Protein AF-A0A645HAA5-F1 (afdb_monomer)

Sequence (142 aa):
MGLTCKIMAGDTWENGTIIDNAGADAEGVCLSTFFDDAAPGTEEAKSFVKGFKQYLVDNKQPETIPAVSALGYDAYLALYKAIQAADSTDPVAIRDALKTLSYDGVTGTISFNENGDANKDTAFIKEIKDGQFKFIKTVTVG

Secondary structure (DSSP, 8-state):
----SPPEE-GGG-SHHHHHHHGGGGTT-EEEES--TTS--SHHHHHHHHHHHHHHHHTT--S---HHHHHHHHHHHHHHHHHHHHTS--HHHHHHHHTT--EEETTEEE-B-TTS-B---EEEEEEEETTEEEEEEEEE--

InterPro domains:
  IPR028081 Leucine-binding protein domain [PF13458] (6-131)
  IPR028082 Periplasmic binding protein-like I [SSF53822] (2-137)
  IPR051010 Branched-chain amino acid transport protein [PTHR30483] (6-139)

Mean predicted aligned error: 3.21 Å

Organism: NCBI:txid1076179

Foldseek 3Di:
DPDPDAAEDELQCLDLVVCVVCPPVQARHKYKHQADLVDFPDPQLVVCLVVVLVVCVVVVHPSRDRRVVQVVQVVVVLQVVLCVVLVDPDPVSSVVSLQVDWDQGSSGIFHADPVRDTPDFKIWMWGQDPSHTDTDDMDGHD

pLDDT: mean 95.26, std 3.93, range [68.12, 98.62]

Nearest PDB structures (foldseek):
  8tg1-assembly1_A  TM=7.850E-01  e=1.531E-06  Caldicellulosiruptor saccharolyticus
  4u1w-assembly1_C  TM=7.443E-01  e=1.021E-05  Rattus norvegicus
  8vj7-assembly1_B  TM=7.233E-01  e=1.416E-05  Rattus norvegicus
  3om0-assembly1_A-2  TM=6.531E-01  e=1.164E-05  Rattus norvegicus
  5fwx-assembly1_B  TM=6.581E-01  e=7.270E-05  Rattus norvegicus

Structure (mmCIF, N/CA/C/O backbone):
data_AF-A0A645HAA5-F1
#
_entry.id   AF-A0A645HAA5-F1
#
loop_
_atom_site.group_PDB
_atom_site.id
_atom_site.type_symbol
_atom_site.label_atom_id
_atom_site.label_alt_id
_atom_site.label_comp_id
_atom_site.label_asym_id
_atom_site.label_entity_id
_atom_site.label_seq_id
_atom_site.pdbx_PDB_ins_code
_atom_site.Cartn_x
_atom_site.Cartn_y
_atom_site.Cartn_z
_atom_site.occupancy
_atom_site.B_iso_or_equiv
_atom_site.auth_seq_id
_atom_site.auth_comp_id
_atom_site.auth_asym_id
_atom_site.auth_atom_id
_atom_site.pdbx_PDB_model_num
ATOM 1 N N . MET A 1 1 ? 15.562 14.199 -25.231 1.00 73.62 1 MET A N 1
ATOM 2 C CA . MET A 1 1 ? 16.188 15.323 -24.488 1.00 73.62 1 MET A CA 1
ATOM 3 C C . MET A 1 1 ? 17.617 15.030 -24.006 1.00 73.62 1 MET A C 1
ATOM 5 O O . MET A 1 1 ? 18.199 15.903 -23.381 1.00 73.62 1 MET A O 1
ATOM 9 N N . GLY A 1 2 ? 18.213 13.861 -24.305 1.00 87.06 2 GLY A N 1
ATOM 10 C CA . GLY A 1 2 ? 19.612 13.569 -23.938 1.00 87.06 2 GLY A CA 1
ATOM 11 C C . GLY A 1 2 ? 19.877 13.488 -22.429 1.00 87.06 2 GLY A C 1
ATOM 12 O O . GLY A 1 2 ? 21.027 13.562 -22.013 1.00 87.06 2 GLY A O 1
ATOM 13 N N . LEU A 1 3 ? 18.825 13.372 -21.614 1.00 87.75 3 LEU A N 1
ATOM 14 C CA . LEU A 1 3 ? 18.936 13.234 -20.167 1.00 87.75 3 LEU A CA 1
ATOM 15 C C . LEU A 1 3 ? 19.384 11.810 -19.840 1.00 87.75 3 LEU A C 1
ATOM 17 O O . LEU A 1 3 ? 18.765 10.852 -20.287 1.00 87.75 3 LEU A O 1
ATOM 21 N N . THR A 1 4 ? 20.456 11.692 -19.063 1.00 88.50 4 THR A N 1
ATOM 22 C CA . THR A 1 4 ? 21.041 10.411 -18.634 1.00 88.50 4 THR A CA 1
ATOM 23 C C . THR A 1 4 ? 20.994 10.234 -17.116 1.00 88.50 4 THR A C 1
ATOM 25 O O . THR A 1 4 ? 21.649 9.347 -16.571 1.00 88.50 4 THR A O 1
ATOM 28 N N . CYS A 1 5 ? 20.300 11.124 -16.404 1.00 92.50 5 CYS A N 1
ATOM 29 C CA . CYS A 1 5 ? 20.134 11.017 -14.963 1.00 92.50 5 CYS A CA 1
ATOM 30 C C . CYS A 1 5 ? 19.088 9.954 -14.612 1.00 92.50 5 CYS A C 1
ATOM 32 O O . CYS A 1 5 ? 18.158 9.693 -15.372 1.00 92.50 5 CYS A O 1
ATOM 34 N N . LYS A 1 6 ? 19.232 9.368 -13.422 1.00 91.62 6 LYS A N 1
ATOM 35 C CA . LYS A 1 6 ? 18.222 8.478 -12.857 1.00 91.62 6 LYS A CA 1
ATOM 36 C C . LYS A 1 6 ? 17.000 9.292 -12.432 1.00 91.62 6 LYS A C 1
ATOM 38 O O . LYS A 1 6 ? 17.136 10.272 -11.699 1.00 91.62 6 LYS A O 1
ATOM 43 N N . ILE A 1 7 ? 15.822 8.865 -12.873 1.00 96.12 7 ILE A N 1
ATOM 44 C CA . ILE A 1 7 ? 14.548 9.436 -12.438 1.00 96.12 7 ILE A CA 1
ATOM 45 C C . ILE A 1 7 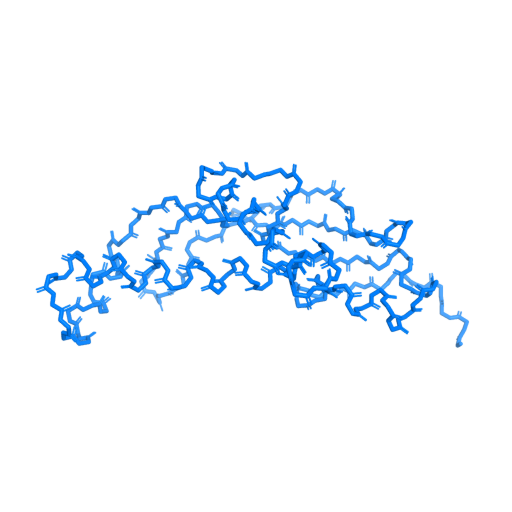? 14.160 8.770 -11.118 1.00 96.12 7 ILE A C 1
ATOM 47 O O . ILE A 1 7 ? 14.166 7.544 -11.004 1.00 96.12 7 ILE A O 1
ATOM 51 N N . MET A 1 8 ? 13.843 9.591 -10.119 1.00 96.56 8 MET A N 1
ATOM 52 C CA . MET A 1 8 ? 13.309 9.140 -8.837 1.00 96.56 8 MET A CA 1
ATOM 53 C C . MET A 1 8 ? 11.878 9.646 -8.680 1.00 96.56 8 MET A C 1
ATOM 55 O O . MET A 1 8 ? 11.602 10.806 -8.988 1.00 96.56 8 MET A O 1
ATOM 59 N N .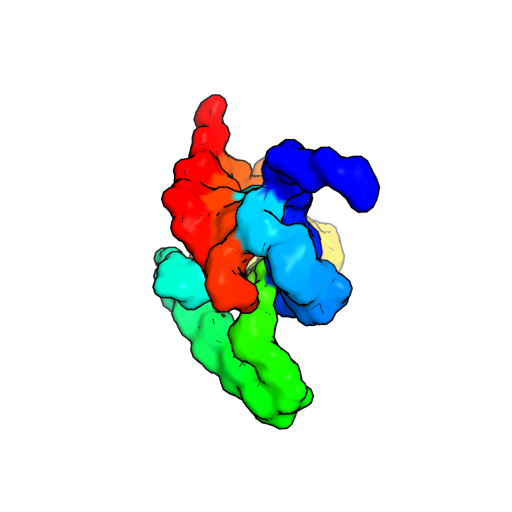 ALA A 1 9 ? 10.989 8.786 -8.198 1.00 96.06 9 ALA A N 1
ATOM 60 C CA . ALA A 1 9 ? 9.571 9.070 -8.046 1.00 96.06 9 ALA A CA 1
ATOM 61 C C . ALA A 1 9 ? 9.037 8.644 -6.671 1.00 96.06 9 ALA A C 1
ATOM 63 O O . ALA A 1 9 ? 9.705 7.955 -5.898 1.00 96.06 9 ALA A O 1
ATOM 64 N N . GLY A 1 10 ? 7.818 9.091 -6.374 1.00 94.75 10 GLY A N 1
ATOM 65 C CA . GLY A 1 10 ? 7.068 8.660 -5.199 1.00 94.75 10 GLY A CA 1
ATOM 66 C C . GLY A 1 10 ? 6.344 7.329 -5.410 1.00 94.75 10 GLY A C 1
ATOM 67 O O . GLY A 1 10 ? 6.364 6.733 -6.484 1.00 94.75 10 GLY A O 1
ATOM 68 N N . ASP A 1 11 ? 5.645 6.915 -4.368 1.00 92.88 11 ASP A N 1
ATOM 69 C CA . ASP A 1 11 ?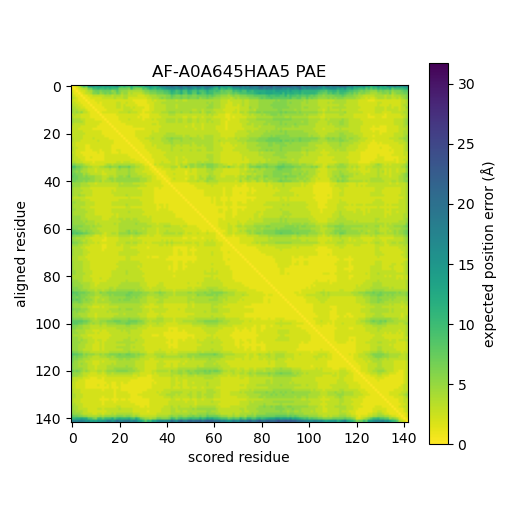 4.864 5.681 -4.249 1.00 92.88 11 ASP A CA 1
ATOM 70 C C . ASP A 1 11 ? 3.752 5.542 -5.289 1.00 92.88 11 ASP A C 1
ATOM 72 O O . ASP A 1 11 ? 3.523 4.459 -5.825 1.00 92.88 11 ASP A O 1
ATOM 76 N N . THR A 1 12 ? 3.105 6.651 -5.644 1.00 91.69 12 THR A N 1
ATOM 77 C CA . THR A 1 12 ? 2.022 6.670 -6.643 1.00 91.69 12 THR A CA 1
ATOM 78 C C . THR A 1 12 ? 2.445 6.188 -8.035 1.00 91.69 12 THR A C 1
ATOM 80 O O . THR A 1 12 ? 1.583 5.863 -8.851 1.00 91.69 12 THR A O 1
ATOM 83 N N . TRP A 1 13 ? 3.751 6.109 -8.312 1.00 95.44 13 TRP A N 1
ATOM 84 C CA . TRP A 1 13 ? 4.282 5.584 -9.570 1.00 95.44 13 TRP A CA 1
ATOM 85 C C . TRP A 1 13 ? 4.370 4.058 -9.620 1.00 95.44 13 TRP A C 1
ATOM 87 O O . TRP A 1 13 ? 4.621 3.517 -10.695 1.00 95.44 13 TRP A O 1
ATOM 97 N N . GLU A 1 14 ? 4.142 3.340 -8.517 1.00 95.06 14 GLU A N 1
ATOM 98 C CA . GLU A 1 14 ? 4.039 1.880 -8.556 1.00 95.06 14 GLU A CA 1
ATOM 99 C C . GLU A 1 14 ? 2.674 1.457 -9.120 1.00 95.06 14 GLU A C 1
ATOM 101 O O . GLU A 1 14 ? 1.752 1.032 -8.420 1.00 95.06 14 GLU A O 1
ATOM 106 N N . ASN A 1 15 ? 2.539 1.648 -10.430 1.00 93.62 15 ASN A N 1
ATOM 107 C CA . ASN A 1 15 ? 1.361 1.374 -11.230 1.00 93.62 15 ASN A CA 1
ATOM 108 C C . ASN A 1 15 ? 1.818 0.952 -12.633 1.00 93.62 15 ASN A C 1
ATOM 110 O O . ASN A 1 15 ? 2.652 1.627 -13.239 1.00 93.62 15 ASN A O 1
ATOM 114 N N . GLY A 1 16 ? 1.263 -0.143 -13.168 1.00 92.88 16 GLY A N 1
ATOM 115 C CA . GLY A 1 16 ? 1.639 -0.671 -14.488 1.00 92.88 16 GLY A CA 1
ATOM 116 C C . GLY A 1 16 ? 1.549 0.363 -15.617 1.00 92.88 16 GLY A C 1
ATOM 117 O O . GLY A 1 16 ? 2.398 0.379 -16.501 1.00 92.88 16 GLY A O 1
ATOM 118 N N . THR A 1 17 ? 0.619 1.316 -15.514 1.00 93.38 17 THR A N 1
ATOM 119 C CA . THR A 1 17 ? 0.451 2.385 -16.512 1.00 93.38 17 THR A CA 1
ATOM 120 C C . THR A 1 17 ? 1.671 3.296 -16.667 1.00 93.38 17 THR A C 1
ATOM 122 O O . THR A 1 17 ? 1.845 3.891 -17.729 1.00 93.38 17 THR A O 1
ATOM 125 N N . ILE A 1 18 ? 2.541 3.408 -15.653 1.00 95.44 18 ILE A N 1
ATOM 126 C CA . ILE A 1 18 ? 3.809 4.143 -15.782 1.00 95.44 18 ILE A CA 1
ATOM 127 C C . ILE A 1 18 ? 4.720 3.444 -16.792 1.00 95.44 18 ILE A C 1
ATOM 129 O O . ILE A 1 18 ? 5.255 4.098 -17.685 1.00 95.44 18 ILE A O 1
ATOM 133 N N . ILE A 1 19 ? 4.843 2.119 -16.687 1.00 95.50 19 ILE A N 1
ATOM 134 C CA . ILE A 1 19 ? 5.638 1.298 -17.607 1.00 95.50 19 ILE A CA 1
ATOM 135 C C . ILE A 1 19 ? 4.996 1.301 -18.996 1.00 95.50 19 ILE A C 1
ATOM 137 O O . ILE A 1 19 ? 5.694 1.523 -19.980 1.00 95.50 19 ILE A O 1
ATOM 141 N N . ASP A 1 20 ? 3.673 1.138 -19.081 1.00 94.56 20 ASP A N 1
ATOM 142 C CA . ASP A 1 20 ? 2.957 1.100 -20.363 1.00 94.56 20 ASP A CA 1
ATOM 143 C C . ASP A 1 20 ? 3.122 2.402 -21.162 1.00 94.56 20 ASP A C 1
ATOM 145 O O . ASP A 1 20 ? 3.317 2.371 -22.377 1.00 94.56 20 ASP A O 1
ATOM 149 N N . ASN A 1 21 ? 3.065 3.553 -20.484 1.00 95.62 21 ASN A N 1
ATOM 150 C CA . ASN A 1 21 ? 3.146 4.860 -21.136 1.00 95.62 21 ASN A CA 1
ATOM 151 C C . ASN A 1 21 ? 4.581 5.279 -21.473 1.00 95.62 21 ASN A C 1
ATOM 153 O O . ASN A 1 21 ? 4.804 5.879 -22.524 1.00 95.62 21 ASN A O 1
ATOM 157 N N . ALA A 1 22 ? 5.547 5.014 -20.587 1.00 95.31 22 ALA A N 1
ATOM 158 C CA . ALA A 1 22 ? 6.942 5.395 -20.813 1.00 95.31 22 ALA A CA 1
ATOM 159 C C . ALA A 1 22 ? 7.716 4.361 -21.653 1.00 95.31 22 ALA A C 1
ATOM 161 O O . ALA A 1 22 ? 8.732 4.695 -22.262 1.00 95.31 22 ALA A O 1
ATOM 162 N N . GLY A 1 23 ? 7.243 3.115 -21.731 1.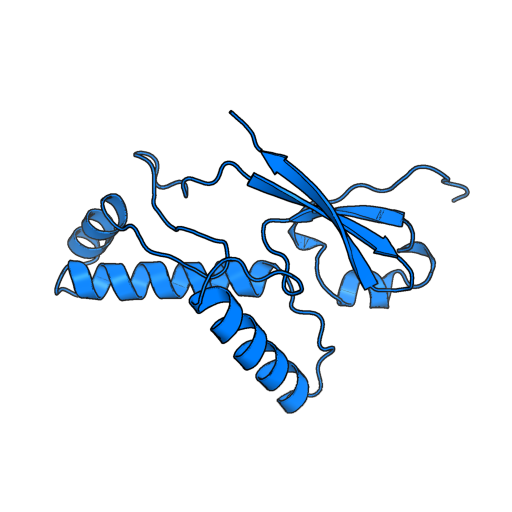00 95.25 23 GLY A N 1
ATOM 163 C CA . GLY A 1 23 ? 7.891 2.051 -22.490 1.00 95.25 23 GLY A CA 1
ATOM 164 C C . GLY A 1 23 ? 9.340 1.840 -22.046 1.00 95.25 23 GLY A C 1
ATOM 165 O O . GLY A 1 23 ? 9.633 1.740 -20.857 1.00 95.25 23 GLY A O 1
ATOM 166 N N . ALA A 1 24 ? 10.265 1.800 -23.007 1.00 94.56 24 ALA A N 1
ATOM 167 C CA . ALA A 1 24 ? 11.691 1.615 -22.728 1.00 94.56 24 ALA A CA 1
ATOM 168 C C . ALA A 1 24 ? 12.307 2.748 -21.883 1.00 94.56 24 ALA A C 1
ATOM 170 O O . ALA A 1 24 ? 13.293 2.509 -21.189 1.00 94.56 24 ALA A O 1
ATOM 171 N N . ASP A 1 25 ? 11.719 3.950 -21.893 1.00 94.88 25 ASP A N 1
ATOM 172 C CA . ASP A 1 25 ? 12.212 5.088 -21.105 1.00 94.88 25 ASP A CA 1
ATOM 173 C C . ASP A 1 25 ? 11.879 4.955 -19.605 1.00 94.88 25 ASP A C 1
ATOM 175 O O . ASP A 1 25 ? 12.377 5.732 -18.790 1.00 94.88 25 ASP A O 1
ATOM 179 N N . ALA A 1 26 ? 11.055 3.971 -19.219 1.00 96.19 26 ALA A N 1
ATOM 180 C CA . ALA A 1 26 ? 10.786 3.647 -17.818 1.00 96.19 26 ALA A CA 1
ATOM 181 C C . ALA A 1 26 ? 11.964 2.930 -17.134 1.00 96.19 26 ALA A C 1
ATOM 183 O O . ALA A 1 26 ? 12.046 2.926 -15.906 1.00 96.19 26 ALA A O 1
ATOM 184 N N . GLU A 1 27 ? 12.854 2.301 -17.904 1.00 96.62 27 GLU A N 1
ATOM 185 C CA . GLU A 1 27 ? 13.941 1.479 -17.374 1.00 96.62 27 GLU A CA 1
ATOM 186 C C . GLU A 1 27 ? 14.861 2.299 -16.454 1.00 96.62 27 GLU A C 1
ATOM 188 O O . GLU A 1 27 ? 15.339 3.382 -16.800 1.00 96.62 27 GLU A O 1
ATOM 193 N N . GLY A 1 28 ? 15.117 1.780 -15.254 1.00 96.88 28 GLY A N 1
ATOM 194 C CA . GLY A 1 28 ? 15.969 2.429 -14.259 1.00 96.88 28 GLY A CA 1
ATOM 195 C C . GLY A 1 28 ? 15.294 3.528 -13.430 1.00 96.88 28 GLY A C 1
ATOM 196 O O . GLY A 1 28 ? 15.946 4.084 -12.538 1.00 96.88 28 GLY A O 1
ATOM 197 N N . VAL A 1 29 ? 14.011 3.842 -13.669 1.00 97.62 29 VAL A N 1
ATOM 198 C CA . VAL A 1 29 ? 13.216 4.683 -12.758 1.00 97.62 29 VAL A CA 1
ATOM 199 C C . VAL A 1 29 ? 13.168 4.007 -11.392 1.00 97.62 29 VAL A C 1
ATOM 201 O O . VAL A 1 29 ? 12.781 2.843 -11.281 1.00 97.62 29 VAL A O 1
ATOM 204 N N . CYS A 1 30 ? 13.528 4.746 -10.346 1.00 97.56 30 CYS A N 1
ATOM 205 C CA . CYS A 1 30 ? 13.430 4.285 -8.966 1.00 97.56 30 CYS A CA 1
ATOM 206 C C . CYS A 1 30 ? 12.282 4.973 -8.232 1.00 97.56 30 CYS A C 1
ATOM 208 O O . CYS A 1 30 ? 12.039 6.161 -8.426 1.00 97.56 30 CYS A O 1
ATOM 210 N N . LEU A 1 31 ? 11.625 4.253 -7.330 1.00 97.62 31 LEU A N 1
ATOM 211 C CA . LEU A 1 31 ? 10.582 4.804 -6.473 1.00 97.62 31 LEU A CA 1
ATOM 212 C C . LEU A 1 31 ? 10.653 4.247 -5.057 1.00 97.62 31 LEU A C 1
ATOM 214 O O . LEU A 1 31 ? 11.170 3.150 -4.834 1.00 97.62 31 LEU A O 1
ATOM 218 N N . SER A 1 32 ? 10.124 5.010 -4.107 1.00 96.50 32 SER A N 1
ATOM 219 C CA . SER A 1 32 ? 9.806 4.532 -2.761 1.00 96.50 32 SER A CA 1
ATOM 220 C C . SER A 1 32 ? 8.336 4.140 -2.680 1.00 96.50 32 SER A C 1
ATOM 222 O O . SER A 1 32 ? 7.501 4.899 -3.143 1.00 96.50 32 SER A O 1
ATOM 224 N N . THR A 1 33 ? 8.018 3.020 -2.046 1.00 95.31 33 THR A N 1
ATOM 225 C CA . THR A 1 33 ? 6.663 2.484 -1.854 1.00 95.31 33 THR A CA 1
ATOM 226 C C . THR A 1 33 ? 6.538 1.852 -0.462 1.00 95.31 33 THR A C 1
ATOM 228 O O . THR A 1 33 ? 7.476 1.882 0.334 1.00 95.31 33 THR A O 1
ATOM 231 N N . PHE A 1 34 ? 5.384 1.287 -0.137 1.00 92.25 34 PHE A N 1
ATOM 232 C CA . PHE A 1 34 ? 5.012 0.792 1.196 1.00 92.25 34 PHE A CA 1
ATOM 233 C C . PHE A 1 34 ? 4.668 -0.709 1.205 1.00 92.25 34 PHE A C 1
ATOM 235 O O . PHE A 1 34 ? 4.313 -1.251 2.250 1.00 92.25 34 PHE A O 1
ATOM 242 N N . PHE A 1 35 ? 4.752 -1.386 0.054 1.00 89.56 35 PHE A N 1
ATOM 243 C CA . PHE A 1 35 ? 4.323 -2.774 -0.101 1.00 89.56 35 PHE A CA 1
ATOM 244 C C . PHE A 1 35 ? 5.120 -3.520 -1.183 1.00 89.56 35 PHE A C 1
ATOM 246 O O . PHE A 1 35 ? 5.484 -2.957 -2.217 1.00 89.56 35 PHE A O 1
ATOM 253 N N . ASP A 1 36 ? 5.367 -4.814 -0.964 1.00 91.56 36 ASP A N 1
ATOM 254 C CA . ASP A 1 36 ? 5.912 -5.712 -1.981 1.00 91.56 36 ASP A CA 1
ATOM 255 C C . ASP A 1 36 ? 5.085 -6.996 -2.090 1.00 91.56 36 ASP A C 1
ATOM 257 O O . ASP A 1 36 ? 5.082 -7.833 -1.188 1.00 91.56 36 ASP A O 1
ATOM 261 N N . ASP A 1 37 ? 4.377 -7.158 -3.210 1.00 91.62 37 ASP A N 1
ATOM 262 C CA . ASP A 1 37 ? 3.476 -8.289 -3.445 1.00 91.62 37 ASP A CA 1
ATOM 263 C C . ASP A 1 37 ? 4.228 -9.611 -3.656 1.00 91.62 37 ASP A C 1
ATOM 265 O O . ASP A 1 37 ? 3.652 -10.687 -3.482 1.00 91.62 37 ASP A O 1
ATOM 269 N N . ALA A 1 38 ? 5.518 -9.539 -3.993 1.00 91.88 38 ALA A N 1
ATOM 270 C CA . ALA A 1 38 ? 6.409 -10.690 -4.079 1.00 91.88 38 ALA A CA 1
ATOM 271 C C . ALA A 1 38 ? 6.832 -11.235 -2.701 1.00 91.88 38 ALA A C 1
ATOM 273 O O . ALA A 1 38 ? 7.230 -12.398 -2.602 1.00 91.88 38 ALA A O 1
ATOM 274 N N . ALA A 1 39 ? 6.734 -10.425 -1.642 1.00 90.94 39 ALA A N 1
ATOM 275 C CA . ALA A 1 39 ? 7.166 -10.770 -0.290 1.00 90.94 39 ALA A CA 1
ATOM 276 C C . ALA A 1 39 ? 6.131 -10.331 0.771 1.00 90.94 39 ALA A C 1
ATOM 278 O O . ALA A 1 39 ? 6.431 -9.492 1.625 1.00 90.94 39 ALA A O 1
ATOM 279 N N . PRO A 1 40 ? 4.904 -10.893 0.754 1.00 92.25 40 PRO A N 1
ATOM 280 C CA . PRO A 1 40 ? 3.849 -10.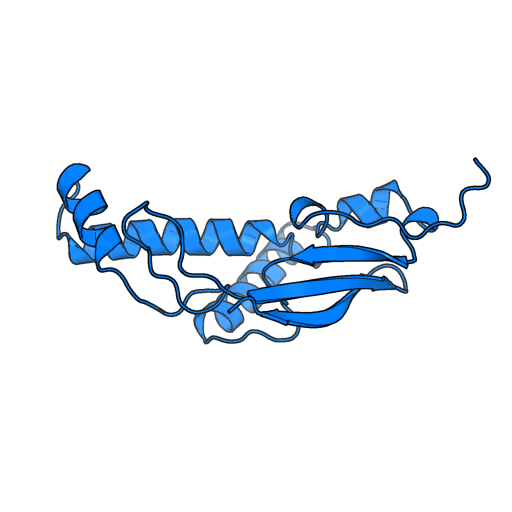506 1.688 1.00 92.25 40 PRO A CA 1
ATOM 281 C C . PRO A 1 40 ? 4.231 -10.838 3.140 1.00 92.25 40 PRO A C 1
ATOM 283 O O . PRO A 1 40 ? 4.472 -11.998 3.482 1.00 92.25 40 PRO A O 1
ATOM 286 N N . GLY A 1 41 ? 4.257 -9.814 3.999 1.00 91.88 41 GLY A N 1
ATOM 287 C CA . GLY A 1 41 ? 4.733 -9.915 5.386 1.00 91.88 41 GLY A CA 1
ATOM 288 C C . GLY A 1 41 ? 3.708 -10.409 6.414 1.00 91.88 41 GLY A C 1
ATOM 289 O O . GLY A 1 41 ? 4.093 -10.764 7.524 1.00 91.88 41 GLY A O 1
ATOM 290 N N . THR A 1 42 ? 2.419 -10.454 6.066 1.00 96.25 42 THR A N 1
ATOM 291 C CA . THR A 1 42 ? 1.318 -10.866 6.958 1.00 96.25 42 THR A CA 1
ATOM 292 C C . THR A 1 42 ? 0.394 -11.870 6.260 1.00 96.25 42 THR A C 1
ATOM 294 O O . THR A 1 42 ? 0.400 -11.996 5.032 1.00 96.25 42 THR A O 1
ATOM 297 N N . GLU A 1 43 ? -0.435 -12.588 7.022 1.00 97.56 43 GLU A N 1
ATOM 298 C CA . GLU A 1 43 ? -1.468 -13.462 6.435 1.00 97.56 43 GLU A CA 1
ATOM 299 C C . GLU A 1 43 ? -2.534 -12.666 5.665 1.00 97.56 43 GLU A C 1
ATOM 301 O O . GLU A 1 43 ? -3.032 -13.124 4.630 1.00 97.56 43 GLU A O 1
ATOM 306 N N . GLU A 1 44 ? -2.828 -11.443 6.112 1.00 97.81 44 GLU A N 1
ATOM 307 C CA . GLU A 1 44 ? -3.720 -10.527 5.400 1.00 97.81 44 GLU A CA 1
ATOM 308 C C . GLU A 1 44 ? -3.110 -10.114 4.053 1.00 97.81 44 GLU A C 1
ATOM 310 O O . GLU A 1 44 ? -3.787 -10.166 3.029 1.00 97.81 44 GLU A O 1
ATOM 315 N N . ALA A 1 45 ? -1.805 -9.819 4.010 1.00 97.31 45 ALA A N 1
ATOM 316 C CA . ALA A 1 45 ? -1.090 -9.508 2.775 1.00 97.31 45 ALA A CA 1
ATOM 317 C C . ALA A 1 45 ? -1.111 -10.682 1.786 1.00 97.31 45 ALA A C 1
ATOM 319 O O . ALA A 1 45 ? -1.362 -10.484 0.599 1.00 97.31 45 ALA A O 1
ATOM 320 N N . LYS A 1 46 ? -0.904 -11.919 2.259 1.00 97.94 46 LYS A N 1
ATOM 321 C CA . LYS A 1 46 ? -0.997 -13.124 1.412 1.00 97.94 46 LYS A CA 1
ATOM 322 C C . LYS A 1 46 ? -2.397 -13.284 0.817 1.00 97.94 46 LYS A C 1
ATOM 324 O O . LYS A 1 46 ? -2.534 -13.574 -0.374 1.00 97.94 46 LYS A O 1
ATOM 329 N N . SER A 1 47 ? -3.426 -13.080 1.639 1.00 97.94 47 SER A N 1
ATOM 330 C CA . SER A 1 47 ? -4.831 -13.168 1.226 1.00 97.94 47 SER A CA 1
ATOM 331 C C . SER A 1 47 ? -5.184 -12.080 0.212 1.00 97.94 47 SER A C 1
ATOM 333 O O . SER A 1 47 ? -5.767 -12.382 -0.832 1.00 97.94 47 SER A O 1
ATOM 335 N N . PHE A 1 48 ? -4.745 -10.846 0.468 1.00 98.12 48 PHE A N 1
ATOM 336 C CA . PHE A 1 48 ? -4.893 -9.713 -0.435 1.00 98.12 48 PHE A CA 1
ATOM 337 C C . PHE A 1 48 ? -4.217 -9.965 -1.784 1.00 98.12 48 PHE A C 1
ATOM 339 O O . PHE A 1 48 ? -4.888 -9.869 -2.804 1.00 98.12 48 PHE A O 1
ATOM 346 N N . VAL A 1 49 ? -2.935 -10.353 -1.820 1.00 97.62 49 VAL A N 1
ATOM 347 C CA . VAL A 1 49 ? -2.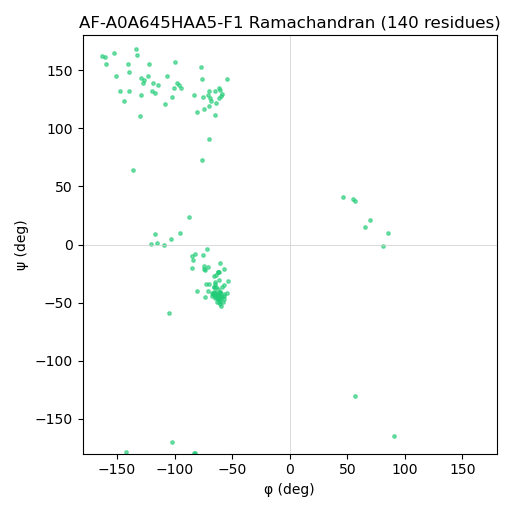210 -10.602 -3.084 1.00 97.62 49 VAL A CA 1
ATOM 348 C C . VAL A 1 49 ? -2.926 -11.652 -3.921 1.00 97.62 49 VAL A C 1
ATOM 350 O O . VAL A 1 49 ? -3.153 -11.446 -5.112 1.00 97.62 49 VAL A O 1
ATOM 353 N N . LYS A 1 50 ? -3.321 -12.768 -3.298 1.00 97.56 50 LYS A N 1
ATOM 354 C CA . LYS A 1 50 ? -4.039 -13.842 -3.987 1.00 97.56 50 LYS A CA 1
ATOM 355 C C . LYS A 1 50 ? -5.371 -13.349 -4.559 1.00 97.56 50 LYS A C 1
ATOM 357 O O . LYS A 1 50 ? -5.652 -13.584 -5.732 1.00 97.56 50 LYS A O 1
ATOM 362 N N . GLY A 1 51 ? -6.190 -12.689 -3.739 1.00 97.94 51 GLY A N 1
ATOM 363 C CA . GLY A 1 51 ? -7.513 -12.215 -4.147 1.00 97.94 51 GLY A CA 1
ATOM 364 C C . GLY A 1 51 ? -7.448 -11.104 -5.193 1.00 97.94 51 GLY A C 1
ATOM 365 O O . GLY A 1 51 ? -8.189 -11.131 -6.173 1.00 97.94 51 GLY A O 1
ATOM 366 N N . PHE A 1 52 ? -6.528 -10.156 -5.026 1.00 97.62 52 PHE A N 1
ATOM 367 C CA . PHE A 1 52 ? -6.390 -9.014 -5.920 1.00 97.62 52 PHE A CA 1
ATOM 368 C C . PHE A 1 52 ? -5.824 -9.425 -7.282 1.00 97.62 52 PHE A C 1
ATOM 370 O O . PHE A 1 52 ? -6.342 -8.980 -8.300 1.00 97.62 52 PHE A O 1
ATOM 377 N N . LYS A 1 53 ? -4.843 -10.342 -7.338 1.00 96.00 53 LYS A N 1
ATOM 378 C CA . LYS A 1 53 ? -4.376 -10.901 -8.622 1.00 96.00 53 LYS A CA 1
ATOM 379 C C . LYS A 1 53 ? -5.492 -11.626 -9.367 1.00 96.00 53 LYS A C 1
ATOM 381 O O . LYS A 1 53 ? -5.648 -11.411 -10.564 1.00 96.00 53 LYS A O 1
ATOM 386 N N . GLN A 1 54 ? -6.316 -12.409 -8.665 1.00 97.88 54 GLN A N 1
ATOM 387 C CA . GLN A 1 54 ? -7.489 -13.035 -9.2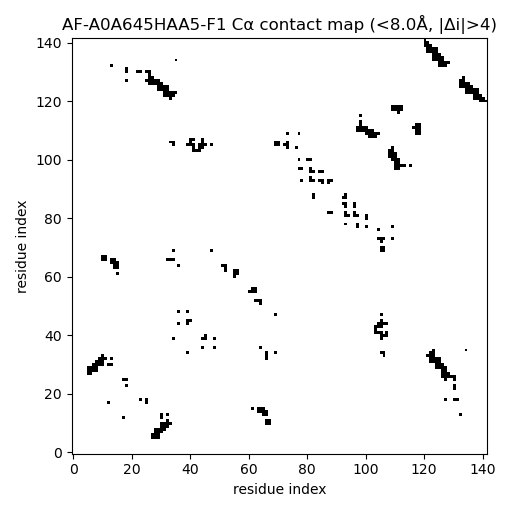82 1.00 97.88 54 GLN A CA 1
ATOM 388 C C . GLN A 1 54 ? -8.460 -11.985 -9.842 1.00 97.88 54 GLN A C 1
ATOM 390 O O . GLN A 1 54 ? -8.876 -12.095 -10.991 1.00 97.88 54 GLN A O 1
ATOM 395 N N . TYR A 1 55 ? -8.760 -10.933 -9.072 1.00 97.31 55 TYR A N 1
ATOM 396 C CA . TYR A 1 55 ? -9.591 -9.819 -9.534 1.00 97.31 55 TYR A CA 1
ATOM 397 C C . TYR A 1 55 ? -9.024 -9.156 -10.801 1.00 97.31 55 TYR A C 1
ATOM 399 O O . TYR A 1 55 ? -9.780 -8.902 -11.739 1.00 97.31 55 TYR A O 1
ATOM 407 N N . LEU A 1 56 ? -7.711 -8.903 -10.863 1.00 95.81 56 LEU A N 1
ATOM 408 C CA . LEU A 1 56 ? -7.062 -8.313 -12.039 1.00 95.81 56 LEU A CA 1
ATOM 409 C C . LEU A 1 56 ? -7.227 -9.208 -13.276 1.00 95.81 56 LEU A C 1
ATOM 411 O O . LEU A 1 56 ? -7.650 -8.724 -14.328 1.00 95.81 56 LEU A O 1
ATOM 415 N N . VAL A 1 57 ? -6.976 -10.514 -13.137 1.00 96.56 57 VAL A N 1
ATOM 416 C CA . VAL A 1 57 ? -7.141 -11.500 -14.218 1.00 96.56 57 VAL A CA 1
ATOM 417 C C . VAL A 1 57 ? -8.590 -11.555 -14.706 1.00 96.56 57 VAL A C 1
ATOM 419 O O . VAL A 1 57 ? -8.837 -11.445 -15.910 1.00 96.56 57 VAL A O 1
ATOM 422 N N . ASP A 1 58 ? -9.556 -11.650 -13.790 1.00 97.81 58 ASP A N 1
ATOM 423 C CA . ASP A 1 58 ? -10.987 -11.721 -14.120 1.00 97.81 58 ASP A CA 1
ATOM 424 C C . ASP A 1 58 ? -11.471 -10.464 -14.863 1.00 97.81 58 ASP A C 1
ATOM 426 O O . ASP A 1 58 ? -12.349 -10.534 -15.727 1.00 97.81 58 ASP A O 1
ATOM 430 N N . ASN A 1 59 ? -10.853 -9.315 -14.574 1.00 96.75 59 ASN A N 1
ATOM 431 C CA . ASN A 1 59 ? -11.150 -8.029 -15.204 1.00 96.75 59 ASN A CA 1
ATOM 432 C C . ASN A 1 59 ? -10.233 -7.694 -16.392 1.00 96.75 59 ASN A C 1
ATOM 434 O O . ASN A 1 59 ? -10.308 -6.582 -16.918 1.00 96.75 59 ASN A O 1
ATOM 438 N N . LYS A 1 60 ? -9.411 -8.644 -16.862 1.00 95.62 60 LYS A N 1
ATOM 439 C CA . LYS A 1 60 ? -8.499 -8.479 -18.012 1.00 95.62 60 LYS A CA 1
ATOM 440 C C . LYS A 1 60 ? -7.526 -7.305 -17.844 1.00 95.62 60 LYS A C 1
ATOM 442 O O . LYS A 1 60 ? -7.231 -6.592 -18.804 1.00 95.62 60 LYS A O 1
ATOM 447 N N . GLN A 1 61 ? -7.054 -7.095 -16.621 1.00 92.62 61 GLN A N 1
ATOM 448 C CA . GLN A 1 61 ? -6.053 -6.089 -16.276 1.00 92.62 61 GLN A CA 1
ATOM 449 C C . GLN A 1 61 ? -4.665 -6.739 -16.148 1.00 92.62 61 GLN A C 1
ATOM 451 O O . GLN A 1 61 ? -4.580 -7.944 -15.899 1.00 92.62 61 GLN A O 1
ATOM 456 N N . PRO A 1 62 ? -3.567 -5.974 -16.308 1.00 89.25 62 PRO A N 1
ATOM 457 C CA . PRO A 1 62 ? -2.234 -6.456 -15.959 1.00 89.25 62 PRO A CA 1
ATOM 458 C C . PRO A 1 62 ? -2.193 -6.949 -14.508 1.00 89.25 62 PRO A C 1
ATOM 460 O O . PRO A 1 62 ? -2.790 -6.329 -13.633 1.00 89.25 62 PRO A O 1
ATOM 463 N N . GLU A 1 63 ? -1.453 -8.026 -14.234 1.00 88.81 63 GLU A N 1
ATOM 464 C CA . GLU A 1 63 ? -1.348 -8.605 -12.881 1.00 88.81 63 GLU A CA 1
ATOM 465 C C . GLU A 1 63 ? -0.521 -7.756 -11.896 1.00 88.81 63 GLU A C 1
ATOM 467 O O . GLU A 1 63 ? -0.426 -8.087 -10.712 1.00 88.81 63 GLU A O 1
ATOM 472 N N . THR A 1 64 ? 0.071 -6.654 -12.366 1.00 90.62 64 THR A N 1
ATOM 473 C CA . THR A 1 64 ? 0.743 -5.668 -11.518 1.00 90.62 64 THR A CA 1
ATOM 474 C C . THR A 1 64 ? -0.278 -5.009 -10.601 1.00 90.62 64 THR A C 1
ATOM 476 O O . THR A 1 64 ? -1.110 -4.222 -11.049 1.00 90.62 64 THR A O 1
ATOM 479 N N . ILE A 1 65 ? -0.185 -5.294 -9.305 1.00 94.25 65 ILE A N 1
ATOM 480 C CA . ILE A 1 65 ? -1.005 -4.642 -8.286 1.00 94.25 65 ILE A CA 1
ATOM 481 C C . ILE A 1 65 ? -0.542 -3.183 -8.158 1.00 94.25 65 ILE A C 1
ATOM 483 O O . ILE A 1 65 ? 0.614 -2.961 -7.796 1.00 94.25 65 ILE A O 1
ATOM 487 N N . PRO A 1 66 ? -1.401 -2.175 -8.408 1.00 93.50 66 PRO A N 1
ATOM 488 C CA . PRO A 1 66 ? -1.068 -0.802 -8.058 1.00 93.50 66 PRO A CA 1
ATOM 489 C C . PRO A 1 66 ? -0.877 -0.717 -6.546 1.00 93.50 66 PRO A C 1
ATOM 491 O O . PRO A 1 66 ? -1.775 -1.109 -5.799 1.00 93.50 66 PRO A O 1
ATOM 494 N N . ALA A 1 67 ? 0.258 -0.200 -6.075 1.00 91.12 67 ALA A N 1
ATOM 495 C CA . ALA A 1 67 ? 0.577 -0.246 -4.647 1.00 91.12 67 ALA A CA 1
ATOM 496 C C . ALA A 1 67 ? -0.543 0.362 -3.792 1.00 91.12 67 ALA A C 1
ATOM 498 O O . ALA A 1 67 ? -0.968 -0.222 -2.799 1.00 91.12 67 ALA A O 1
ATOM 499 N N . VAL A 1 68 ? -1.117 1.486 -4.235 1.00 94.06 68 VAL A N 1
ATOM 500 C CA . VAL A 1 68 ? -2.202 2.197 -3.534 1.00 94.06 68 VAL A CA 1
ATOM 501 C C . VAL A 1 68 ? -3.444 1.335 -3.270 1.00 94.06 68 VAL A C 1
ATOM 503 O O . VAL A 1 68 ? -4.206 1.637 -2.353 1.00 94.06 68 VAL A O 1
ATOM 506 N N . SER A 1 69 ? -3.642 0.236 -4.005 1.00 95.88 69 SER A N 1
ATOM 507 C CA . SER A 1 69 ? -4.708 -0.733 -3.732 1.00 95.88 69 SER A CA 1
ATOM 508 C C . SER A 1 69 ? -4.529 -1.441 -2.384 1.00 95.88 69 SER A C 1
ATOM 510 O O . SER A 1 69 ? -5.526 -1.689 -1.707 1.00 95.88 69 SER A O 1
ATOM 512 N N . ALA A 1 70 ? -3.290 -1.704 -1.952 1.00 95.88 70 ALA A N 1
ATOM 513 C CA . ALA A 1 70 ? -3.001 -2.255 -0.627 1.00 95.88 70 ALA A CA 1
ATOM 514 C C . ALA A 1 70 ? -3.355 -1.260 0.493 1.00 95.88 70 ALA A C 1
ATOM 516 O O . ALA A 1 70 ? -3.993 -1.641 1.472 1.00 95.88 70 ALA A O 1
ATOM 517 N N . LEU A 1 71 ? -3.028 0.030 0.323 1.00 95.50 71 LEU A N 1
ATOM 518 C CA . LEU A 1 71 ? -3.423 1.077 1.280 1.00 95.50 71 LEU A CA 1
ATOM 519 C C . LEU A 1 71 ? -4.940 1.260 1.342 1.00 95.50 71 LEU A C 1
ATOM 521 O O . LEU A 1 71 ? -5.493 1.416 2.426 1.00 95.50 71 LEU A O 1
ATOM 525 N N . GLY A 1 72 ? -5.623 1.223 0.194 1.00 96.88 72 GLY A N 1
ATOM 526 C CA . GLY A 1 72 ? -7.083 1.298 0.149 1.00 96.88 72 GLY A CA 1
ATOM 527 C C . GLY A 1 72 ? -7.746 0.137 0.896 1.00 96.88 72 GLY A C 1
ATOM 528 O O . GLY A 1 72 ? -8.708 0.346 1.636 1.00 96.88 72 GLY A O 1
ATOM 529 N N . TYR A 1 73 ? -7.195 -1.071 0.753 1.00 97.69 73 TYR A N 1
ATOM 530 C CA . TYR A 1 73 ? -7.644 -2.243 1.498 1.00 97.69 73 TYR A CA 1
ATOM 531 C C . TYR A 1 73 ? -7.440 -2.067 3.009 1.00 97.69 73 TYR A C 1
ATOM 533 O O . TYR A 1 73 ? -8.380 -2.246 3.784 1.00 97.69 73 TYR A O 1
ATOM 541 N N . ASP A 1 74 ? -6.245 -1.648 3.432 1.00 98.00 74 ASP A N 1
ATOM 542 C CA . ASP A 1 74 ? -5.941 -1.420 4.847 1.00 98.00 74 ASP A CA 1
ATOM 543 C C . ASP A 1 74 ? -6.804 -0.318 5.466 1.00 98.00 74 ASP A C 1
ATOM 545 O O . ASP A 1 74 ? -7.261 -0.472 6.597 1.00 98.00 74 ASP A O 1
ATOM 549 N N . ALA A 1 75 ? -7.090 0.755 4.726 1.00 97.81 75 ALA A N 1
ATOM 550 C CA . ALA A 1 75 ? -7.974 1.825 5.178 1.00 97.81 75 ALA A CA 1
ATOM 551 C C . ALA A 1 75 ? -9.410 1.326 5.407 1.00 97.81 75 ALA A C 1
ATOM 553 O O . ALA A 1 75 ? -10.030 1.654 6.423 1.00 97.81 75 ALA A O 1
ATOM 554 N N . TYR A 1 76 ? -9.932 0.496 4.499 1.00 98.31 76 TYR A N 1
ATOM 555 C CA . TYR A 1 76 ? -11.240 -0.131 4.682 1.00 98.31 76 TYR A CA 1
ATOM 556 C C . TYR A 1 76 ? -11.247 -1.059 5.902 1.00 98.31 76 TYR A C 1
ATOM 558 O O . TYR A 1 76 ? -12.162 -1.000 6.726 1.00 98.31 76 TYR A O 1
ATOM 566 N N . LEU A 1 77 ? -10.208 -1.883 6.052 1.00 98.19 77 LEU A N 1
ATOM 567 C CA . LEU A 1 77 ? -10.082 -2.808 7.173 1.00 98.19 77 LEU A CA 1
ATOM 568 C C . LEU A 1 77 ? -9.959 -2.070 8.517 1.00 98.19 77 LEU A C 1
ATOM 570 O O . LEU A 1 77 ? -10.545 -2.518 9.503 1.00 98.19 77 LEU A O 1
ATOM 574 N N . ALA A 1 78 ? -9.272 -0.924 8.549 1.00 98.44 78 ALA A N 1
ATOM 575 C CA . ALA A 1 78 ? -9.144 -0.081 9.736 1.00 98.44 78 ALA A CA 1
ATOM 576 C C . ALA A 1 78 ? -10.513 0.426 10.186 1.00 98.44 78 ALA A C 1
ATOM 578 O O . ALA A 1 78 ? -10.890 0.264 11.346 1.00 98.44 78 ALA A O 1
ATOM 579 N N . LEU A 1 79 ? -11.287 0.981 9.247 1.00 98.19 79 LEU A N 1
ATOM 580 C CA . LEU A 1 79 ? -12.632 1.472 9.521 1.00 98.19 79 LEU A CA 1
ATOM 581 C C . LEU A 1 79 ? -13.562 0.340 9.969 1.00 98.19 79 LEU A C 1
ATOM 583 O O . LEU A 1 79 ? -14.258 0.479 10.972 1.00 98.19 79 LEU A O 1
ATOM 587 N N . TYR A 1 80 ? -13.545 -0.793 9.265 1.00 98.25 80 TYR A N 1
ATOM 588 C CA . TYR A 1 80 ? -14.351 -1.962 9.610 1.00 98.25 80 TYR A CA 1
ATOM 589 C C . TYR A 1 80 ? -14.055 -2.455 11.031 1.00 98.25 80 TYR A C 1
ATOM 591 O O . TYR A 1 80 ? -14.971 -2.614 11.837 1.00 98.25 80 TYR A O 1
ATOM 599 N N . LYS A 1 81 ? -12.776 -2.636 11.375 1.00 98.44 81 LYS A N 1
ATOM 600 C CA . LYS A 1 81 ? -12.373 -3.083 12.713 1.00 98.44 81 LYS A CA 1
ATOM 601 C C . LYS A 1 81 ? -12.692 -2.050 13.792 1.00 98.44 81 LYS A C 1
ATOM 603 O O . LYS A 1 81 ? -13.095 -2.439 14.883 1.00 98.44 81 LYS A O 1
ATOM 608 N N . ALA A 1 82 ? -12.563 -0.757 13.503 1.00 98.44 82 ALA A N 1
ATOM 609 C CA . ALA A 1 82 ? -12.941 0.297 14.440 1.00 98.44 82 ALA A CA 1
ATOM 610 C C . ALA A 1 82 ? -14.452 0.318 14.713 1.00 98.44 82 ALA A C 1
ATOM 612 O O . ALA A 1 82 ? -14.848 0.452 15.865 1.00 98.44 82 ALA A O 1
ATOM 613 N N . ILE A 1 83 ? -15.289 0.116 13.688 1.00 98.62 83 ILE A N 1
ATOM 614 C CA . ILE A 1 83 ? -16.745 -0.043 13.849 1.00 98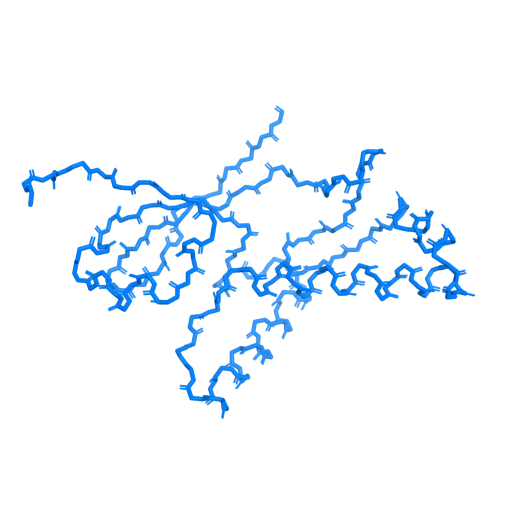.62 83 ILE A CA 1
ATOM 615 C C . ILE A 1 83 ? -17.056 -1.240 14.754 1.00 98.62 83 ILE A C 1
ATOM 617 O O . ILE A 1 83 ? -17.863 -1.121 15.672 1.00 98.62 83 ILE A O 1
ATOM 621 N N . GLN A 1 84 ? -16.386 -2.378 14.536 1.00 98.31 84 GLN A N 1
ATOM 622 C CA . GLN A 1 84 ? -16.556 -3.559 15.388 1.00 98.31 84 GLN A CA 1
ATOM 623 C C . GLN A 1 84 ? -16.119 -3.303 16.836 1.00 98.31 84 GLN A C 1
ATOM 625 O O . GLN A 1 84 ? -16.809 -3.714 17.761 1.00 98.31 84 GLN A O 1
ATOM 630 N N . ALA A 1 85 ? -14.988 -2.625 17.039 1.00 98.19 85 ALA A N 1
ATOM 631 C CA . ALA A 1 85 ? -14.467 -2.320 18.369 1.00 98.19 85 ALA A CA 1
ATOM 632 C C . ALA A 1 85 ? -15.322 -1.286 19.121 1.00 98.19 85 ALA A C 1
ATOM 634 O O . ALA A 1 85 ? -15.453 -1.372 20.339 1.00 98.19 85 ALA A O 1
ATOM 635 N N . ALA A 1 86 ? -15.904 -0.322 18.403 1.00 98.38 86 ALA A N 1
ATOM 636 C CA . ALA A 1 86 ? -16.801 0.683 18.964 1.00 98.38 86 ALA A CA 1
ATOM 637 C C . ALA A 1 86 ? -18.195 0.129 19.299 1.00 98.38 86 ALA A C 1
ATOM 639 O O . ALA A 1 86 ? -18.931 0.790 20.030 1.00 98.38 86 ALA A O 1
ATOM 640 N N . ASP A 1 87 ? -18.567 -1.025 18.726 1.00 98.06 87 ASP A N 1
ATOM 641 C CA . ASP A 1 87 ? -19.925 -1.591 18.761 1.00 98.06 87 ASP A CA 1
ATOM 642 C C . ASP A 1 87 ? -20.999 -0.536 18.436 1.00 98.06 87 ASP A C 1
ATOM 644 O O . ASP A 1 87 ? -22.030 -0.392 19.093 1.00 98.06 87 ASP A O 1
ATOM 648 N N . SER A 1 88 ? -20.692 0.312 17.451 1.00 97.81 88 SER A N 1
ATOM 649 C CA . SER A 1 88 ? -21.463 1.514 17.165 1.00 97.81 88 SER A CA 1
ATOM 650 C C . SER A 1 88 ? -21.222 2.008 15.745 1.00 97.81 88 SER A C 1
ATOM 652 O O . SER A 1 88 ? -20.178 1.773 15.139 1.00 97.81 88 SER A O 1
ATOM 654 N N . THR A 1 89 ? -22.204 2.741 15.228 1.00 96.94 89 THR A N 1
ATOM 655 C CA . THR A 1 89 ? -22.094 3.499 13.972 1.00 96.94 89 THR A CA 1
ATOM 656 C C . THR A 1 89 ? -21.895 4.997 14.211 1.00 96.94 89 THR A C 1
ATOM 658 O O . THR A 1 89 ? -21.853 5.775 13.260 1.00 96.94 89 THR A O 1
ATOM 661 N N . ASP A 1 90 ? -21.755 5.415 15.474 1.00 98.56 90 ASP A N 1
ATOM 662 C CA . ASP A 1 90 ? -21.469 6.800 15.827 1.00 98.56 90 ASP A CA 1
ATOM 663 C C . ASP A 1 90 ? -20.038 7.191 15.398 1.00 98.56 90 ASP A C 1
ATOM 665 O O . ASP A 1 90 ? -19.069 6.524 15.777 1.00 98.56 90 ASP A O 1
ATOM 669 N N . PRO A 1 91 ? -19.866 8.280 14.627 1.00 98.06 91 PRO A N 1
ATOM 670 C CA . PRO A 1 91 ? -18.563 8.658 14.088 1.00 98.06 91 PRO A CA 1
ATOM 671 C C . PRO A 1 91 ? -17.551 9.071 15.164 1.00 98.06 91 PRO A C 1
ATOM 673 O O . PRO A 1 91 ? -16.348 8.925 14.948 1.00 98.06 91 PRO A O 1
ATOM 676 N N . VAL A 1 92 ? -18.001 9.575 16.319 1.00 98.31 92 VAL A N 1
ATOM 677 C CA . VAL A 1 92 ? -17.107 9.941 17.426 1.00 98.31 92 VAL A CA 1
ATOM 678 C C . VAL A 1 92 ? -16.583 8.676 18.101 1.00 98.31 92 VAL A C 1
ATOM 680 O O . VAL A 1 92 ? -15.373 8.561 18.299 1.00 98.31 92 VAL A O 1
ATOM 683 N N . ALA A 1 93 ? -17.458 7.701 18.358 1.00 98.56 93 ALA A N 1
ATOM 684 C CA . ALA A 1 93 ? -17.078 6.400 18.902 1.00 98.56 93 ALA A CA 1
ATOM 685 C C . ALA A 1 93 ? -16.098 5.650 17.981 1.00 98.56 93 ALA A C 1
ATOM 687 O O . ALA A 1 93 ? -15.079 5.145 18.449 1.00 98.56 93 ALA A O 1
ATOM 688 N N . ILE A 1 94 ? -16.346 5.643 16.666 1.00 98.56 94 ILE A N 1
ATOM 689 C CA . ILE A 1 94 ? -15.455 5.014 15.674 1.00 98.56 94 ILE A CA 1
ATOM 690 C C . ILE A 1 94 ? -14.086 5.704 15.644 1.00 98.56 94 ILE A C 1
ATOM 692 O O . ILE A 1 94 ? -13.051 5.036 15.666 1.00 98.56 94 ILE A O 1
ATOM 696 N N . ARG A 1 95 ? -14.059 7.045 15.621 1.00 97.56 95 ARG A N 1
ATOM 697 C CA . ARG A 1 95 ? -12.812 7.822 15.673 1.00 97.56 95 ARG A CA 1
ATOM 698 C C . ARG A 1 95 ? -12.004 7.489 16.923 1.00 97.56 95 ARG A C 1
ATOM 700 O O . ARG A 1 95 ? -10.784 7.382 16.850 1.00 97.56 95 ARG A O 1
ATOM 707 N N . ASP A 1 96 ? -12.661 7.362 18.070 1.00 97.81 96 ASP A N 1
ATOM 708 C CA . ASP A 1 96 ? -11.973 7.060 19.322 1.00 97.81 96 ASP A CA 1
ATOM 709 C C . ASP A 1 96 ? -11.478 5.608 19.375 1.00 97.81 96 ASP A C 1
ATOM 711 O O . ASP A 1 96 ? -10.376 5.376 19.866 1.00 97.81 96 ASP A O 1
ATOM 715 N N . ALA A 1 97 ? -12.203 4.661 18.772 1.00 98.12 97 ALA A N 1
ATOM 716 C CA . ALA A 1 97 ? -11.738 3.285 18.599 1.00 98.12 97 ALA A CA 1
ATOM 717 C C . ALA A 1 97 ? -10.517 3.177 17.665 1.00 98.12 97 ALA A C 1
ATOM 719 O O . ALA A 1 97 ? -9.612 2.389 17.934 1.00 98.12 97 ALA A O 1
ATOM 720 N N . LEU A 1 98 ? -10.436 3.990 16.601 1.00 98.06 98 LEU A N 1
ATOM 721 C CA . LEU A 1 98 ? -9.265 4.017 15.709 1.00 98.06 98 LEU A CA 1
ATOM 722 C C . LEU A 1 98 ? -7.961 4.330 16.459 1.00 98.06 98 LEU A C 1
ATOM 724 O O . LEU A 1 98 ? -6.921 3.772 16.123 1.00 98.06 98 LEU A O 1
ATOM 728 N N . LYS A 1 99 ? -8.008 5.174 17.498 1.00 97.19 99 LYS A N 1
ATOM 729 C CA . LYS A 1 99 ? -6.817 5.590 18.266 1.00 97.19 99 LYS A CA 1
ATOM 730 C C . LYS A 1 99 ? -6.139 4.444 19.016 1.00 97.19 99 LYS A C 1
ATOM 732 O O . LYS A 1 99 ? -4.955 4.535 19.314 1.00 97.19 99 LYS A O 1
ATOM 737 N N . THR A 1 100 ? -6.881 3.396 19.365 1.00 96.06 100 THR A N 1
ATOM 738 C CA . THR A 1 100 ? -6.371 2.245 20.129 1.00 96.06 100 THR A CA 1
ATOM 739 C C . THR A 1 100 ? -6.262 0.978 19.284 1.00 96.06 100 THR A C 1
ATOM 741 O O . THR A 1 100 ? -5.835 -0.066 19.780 1.00 96.06 100 THR A O 1
ATOM 744 N N . LEU A 1 101 ? -6.638 1.058 18.006 1.00 96.62 101 LEU A N 1
ATOM 745 C CA . LEU A 1 101 ? -6.657 -0.067 17.090 1.00 96.62 101 LEU A CA 1
ATOM 746 C C . LEU A 1 101 ? -5.228 -0.517 16.741 1.00 96.62 101 LEU A C 1
ATOM 748 O O . LEU A 1 101 ? -4.376 0.295 16.382 1.00 96.62 101 LEU A O 1
ATOM 752 N N . SER A 1 102 ? -4.983 -1.828 16.817 1.00 97.69 102 SER A N 1
ATOM 753 C CA . SER A 1 102 ? -3.740 -2.463 16.373 1.00 97.69 102 SER A CA 1
ATOM 754 C C . SER A 1 102 ? -4.033 -3.834 15.769 1.00 97.69 102 SER A C 1
ATOM 756 O O . SER A 1 102 ? -4.679 -4.665 16.410 1.00 97.69 102 SER A O 1
ATOM 758 N N . TYR A 1 103 ? -3.620 -4.063 14.522 1.00 97.75 103 TYR A N 1
ATOM 759 C CA . TYR A 1 103 ? -3.802 -5.343 13.827 1.00 97.75 103 TYR A CA 1
ATOM 760 C C . TYR A 1 103 ? -2.843 -5.485 12.642 1.00 97.75 103 TYR A C 1
ATOM 762 O O . TYR A 1 103 ? -2.346 -4.493 12.114 1.00 97.75 103 TYR A O 1
ATOM 770 N N . ASP A 1 104 ? -2.635 -6.714 12.179 1.00 97.62 104 ASP A N 1
ATOM 771 C CA . ASP A 1 104 ? -1.856 -6.984 10.970 1.00 97.62 104 ASP A CA 1
ATOM 772 C C . ASP A 1 104 ? -2.701 -6.756 9.711 1.00 97.62 104 ASP A C 1
ATOM 774 O O . ASP A 1 104 ? -3.687 -7.458 9.479 1.00 97.62 104 ASP A O 1
ATOM 778 N N . GLY A 1 105 ? -2.322 -5.751 8.918 1.00 97.50 105 GLY A N 1
ATOM 779 C CA . GLY A 1 105 ? -2.887 -5.451 7.603 1.00 97.50 105 GLY A CA 1
ATOM 780 C C . GLY A 1 105 ? -1.984 -5.918 6.460 1.00 97.50 105 GLY A C 1
ATOM 781 O O . GLY A 1 105 ? -0.991 -6.619 6.664 1.00 97.50 105 GLY A O 1
ATOM 782 N N . VAL A 1 106 ? -2.312 -5.512 5.238 1.00 97.31 106 VAL A N 1
ATOM 783 C CA . VAL A 1 106 ? -1.568 -5.817 4.009 1.00 97.31 106 VAL A CA 1
ATOM 784 C C . VAL A 1 106 ? -0.195 -5.149 4.013 1.00 97.31 106 VAL A C 1
ATOM 786 O O . VAL A 1 106 ? 0.807 -5.772 3.669 1.00 97.31 106 VAL A O 1
ATOM 789 N N . THR A 1 107 ? -0.126 -3.893 4.450 1.00 96.00 107 THR A N 1
ATOM 790 C CA . THR A 1 107 ? 1.111 -3.097 4.511 1.00 96.00 107 THR A CA 1
ATOM 791 C C . THR A 1 107 ? 1.878 -3.288 5.828 1.00 96.00 107 THR A C 1
ATOM 793 O O . THR A 1 107 ? 2.637 -2.417 6.258 1.00 96.00 107 THR A O 1
ATOM 796 N N . GLY A 1 108 ? 1.664 -4.416 6.514 1.00 95.00 108 GLY A N 1
ATOM 797 C CA . GLY A 1 108 ? 2.177 -4.691 7.859 1.00 95.00 108 GLY A CA 1
ATOM 798 C C . GLY A 1 108 ? 1.210 -4.246 8.957 1.00 95.00 108 GLY A C 1
ATOM 799 O O . GLY A 1 108 ? 0.041 -3.965 8.695 1.00 95.00 108 GLY A O 1
ATOM 800 N N . THR A 1 109 ? 1.690 -4.164 10.197 1.00 96.44 109 THR A N 1
ATOM 801 C CA . THR A 1 109 ? 0.856 -3.762 11.339 1.00 96.44 109 THR A CA 1
ATOM 802 C C . THR A 1 109 ? 0.315 -2.340 11.156 1.00 96.44 109 THR A C 1
ATOM 804 O O . THR A 1 109 ? 1.035 -1.427 10.740 1.00 9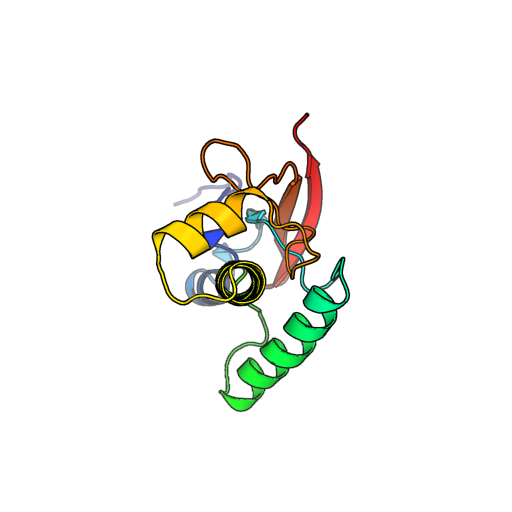6.44 109 THR A O 1
ATOM 807 N N . ILE A 1 110 ? -0.974 -2.162 11.435 1.00 97.94 110 ILE A N 1
ATOM 808 C CA . ILE A 1 110 ? -1.704 -0.898 11.381 1.00 97.94 110 ILE A CA 1
ATOM 809 C C . ILE A 1 110 ? -2.003 -0.465 12.808 1.00 97.94 110 ILE A C 1
ATOM 811 O O . ILE A 1 110 ? -2.666 -1.182 13.549 1.00 97.94 110 ILE A O 1
ATOM 815 N N . SER A 1 111 ? -1.516 0.714 13.173 1.00 97.94 111 SER A N 1
ATOM 816 C CA . SER A 1 111 ? -1.874 1.454 14.384 1.00 97.94 111 SER A CA 1
ATOM 817 C C . SER A 1 111 ? -1.660 2.940 14.118 1.00 97.94 111 SER A C 1
ATOM 819 O O . SER A 1 111 ? -0.985 3.284 13.144 1.00 97.94 111 SER A O 1
ATOM 821 N N . PHE A 1 112 ? -2.213 3.811 14.959 1.00 97.88 112 PHE A N 1
ATOM 822 C CA . PHE A 1 112 ? -2.181 5.257 14.739 1.00 97.88 112 PHE A CA 1
ATOM 823 C C . PHE A 1 112 ? -1.547 5.996 15.920 1.00 97.88 112 PHE A C 1
ATOM 825 O O . PHE A 1 112 ? -1.688 5.575 17.069 1.00 97.88 112 PHE A O 1
ATOM 832 N N . ASN A 1 113 ? -0.828 7.083 15.643 1.00 95.50 113 ASN A N 1
ATOM 833 C CA . ASN A 1 113 ? -0.316 7.991 16.669 1.00 95.50 113 ASN A CA 1
ATOM 834 C C . ASN A 1 113 ? -1.391 9.011 17.102 1.00 95.50 113 ASN A C 1
ATOM 836 O O . ASN A 1 113 ? -2.517 9.016 16.603 1.00 95.50 113 ASN A O 1
ATOM 840 N N . GLU A 1 114 ? -1.039 9.910 18.022 1.00 94.69 114 GLU A N 1
ATOM 841 C CA . GLU A 1 114 ? -1.958 10.929 18.556 1.00 94.69 114 GLU A CA 1
ATOM 842 C C . GLU A 1 114 ? -2.483 11.917 17.497 1.00 94.69 114 GLU A C 1
ATOM 844 O O . GLU A 1 114 ? -3.565 12.480 17.672 1.00 94.69 114 GLU A O 1
ATOM 849 N N . ASN A 1 115 ? -1.761 12.092 16.384 1.00 95.94 115 ASN A N 1
ATOM 850 C CA . ASN A 1 115 ? -2.172 12.935 15.257 1.00 95.94 115 ASN A CA 1
ATOM 851 C C . ASN A 1 115 ? -3.089 12.200 14.267 1.00 95.94 115 ASN A C 1
ATOM 853 O O . ASN A 1 115 ? -3.665 12.830 13.381 1.00 95.94 115 ASN A O 1
ATOM 857 N N . GLY A 1 116 ? -3.240 10.880 14.415 1.00 94.75 116 GLY A N 1
ATOM 858 C CA . GLY A 1 116 ? -3.950 10.028 13.467 1.00 94.75 116 GLY A CA 1
ATOM 859 C C . GLY A 1 116 ? -3.090 9.544 12.297 1.00 94.75 116 GLY A C 1
ATOM 860 O O . GLY A 1 116 ? -3.640 8.952 11.369 1.00 94.75 116 GLY A O 1
ATOM 861 N N . ASP A 1 117 ? -1.769 9.746 12.330 1.00 96.31 117 ASP A N 1
ATOM 862 C CA . ASP A 1 117 ? -0.877 9.150 11.333 1.00 96.31 117 ASP A CA 1
ATOM 863 C C . ASP A 1 117 ? -0.686 7.668 11.639 1.00 96.31 117 ASP A C 1
ATOM 865 O O . ASP A 1 117 ? -0.556 7.271 12.800 1.00 96.31 117 ASP A O 1
ATOM 869 N N . ALA A 1 118 ? -0.623 6.842 10.596 1.00 95.94 118 ALA A N 1
ATOM 870 C CA . ALA A 1 118 ? -0.259 5.447 10.766 1.00 95.94 118 ALA A CA 1
ATOM 871 C C . ALA A 1 118 ? 1.191 5.342 11.264 1.00 95.94 118 ALA A C 1
ATOM 873 O O . ALA A 1 118 ? 2.099 5.944 10.688 1.00 95.94 118 ALA A O 1
ATOM 874 N N . ASN A 1 119 ? 1.423 4.534 12.297 1.00 95.75 119 ASN A N 1
ATOM 875 C CA . ASN A 1 119 ? 2.765 4.225 12.780 1.00 95.75 119 ASN A CA 1
ATOM 876 C C . ASN A 1 119 ? 3.475 3.334 11.754 1.00 95.75 119 ASN A C 1
ATOM 878 O O . ASN A 1 119 ? 3.358 2.108 11.785 1.00 95.75 119 ASN A O 1
ATOM 882 N N . LYS A 1 120 ? 4.179 3.970 10.818 1.00 93.88 120 LYS A N 1
ATOM 883 C CA . LYS A 1 120 ? 5.002 3.335 9.790 1.00 93.88 120 LYS A CA 1
ATOM 884 C C . LYS A 1 120 ? 6.380 3.975 9.815 1.00 93.88 120 LYS A C 1
ATOM 886 O O . LYS A 1 120 ? 6.506 5.192 9.732 1.00 93.88 120 LYS A O 1
ATOM 891 N N . ASP A 1 121 ? 7.405 3.145 9.893 1.00 93.19 121 ASP A N 1
ATOM 892 C CA . ASP A 1 121 ? 8.805 3.563 9.917 1.00 93.19 121 ASP A CA 1
ATOM 893 C C . ASP A 1 121 ? 9.569 3.079 8.682 1.00 93.19 121 ASP A C 1
ATOM 895 O O . ASP A 1 121 ? 10.763 3.318 8.564 1.00 93.19 121 ASP A O 1
ATOM 899 N N . THR A 1 122 ? 8.900 2.392 7.757 1.00 92.50 122 THR A N 1
ATOM 900 C CA . THR A 1 122 ? 9.550 1.600 6.717 1.00 92.50 122 THR A CA 1
ATOM 901 C C . THR A 1 122 ? 9.041 1.962 5.322 1.00 92.50 122 THR A C 1
ATOM 903 O O . THR A 1 122 ? 7.841 2.118 5.106 1.00 92.50 122 THR A O 1
ATOM 906 N N . ALA A 1 123 ? 9.961 2.039 4.359 1.00 94.06 123 ALA A N 1
ATOM 907 C CA . ALA A 1 123 ? 9.695 2.184 2.933 1.00 94.06 123 ALA A CA 1
ATOM 908 C C . ALA A 1 123 ? 10.464 1.130 2.120 1.00 94.06 123 ALA A C 1
ATOM 910 O O . ALA A 1 123 ? 11.616 0.803 2.406 1.00 94.06 123 ALA A O 1
ATOM 911 N N . PHE A 1 124 ? 9.845 0.625 1.062 1.00 94.94 124 PHE A N 1
ATOM 912 C CA . PHE A 1 124 ? 10.460 -0.255 0.075 1.00 94.94 124 PHE A CA 1
ATOM 913 C C . PHE A 1 124 ? 10.959 0.595 -1.090 1.00 94.94 124 PHE A C 1
ATOM 915 O O . PHE A 1 124 ? 10.249 1.467 -1.575 1.00 94.94 124 PHE A O 1
ATOM 922 N N . ILE A 1 125 ? 12.174 0.351 -1.563 1.00 96.94 125 ILE A N 1
ATOM 923 C CA . ILE A 1 125 ? 12.713 0.988 -2.763 1.00 96.94 125 ILE A CA 1
ATOM 924 C C . ILE A 1 125 ? 12.636 -0.016 -3.901 1.00 96.94 125 ILE A C 1
ATOM 926 O O . ILE A 1 125 ? 13.153 -1.130 -3.770 1.00 96.94 125 ILE A O 1
ATOM 930 N N . LYS A 1 126 ? 12.022 0.387 -5.012 1.00 97.38 126 LYS A N 1
ATOM 931 C CA . LYS A 1 126 ? 11.916 -0.418 -6.231 1.00 97.38 126 LYS A CA 1
ATOM 932 C C . LYS A 1 126 ? 12.514 0.311 -7.426 1.00 97.38 126 LYS A C 1
ATOM 934 O O . LYS A 1 126 ? 12.589 1.537 -7.444 1.00 97.38 126 LYS A O 1
ATOM 939 N N . GLU A 1 127 ? 12.941 -0.456 -8.415 1.00 97.38 127 GLU A N 1
ATOM 940 C CA . GLU A 1 127 ? 13.393 0.025 -9.720 1.00 97.38 127 GLU A CA 1
ATOM 941 C C . GLU A 1 127 ? 12.635 -0.697 -10.823 1.00 97.38 127 GLU A C 1
ATOM 943 O O . GLU A 1 127 ? 12.365 -1.891 -10.709 1.00 97.38 127 GLU A O 1
ATOM 948 N N . ILE A 1 128 ? 12.284 0.022 -11.884 1.00 97.25 128 ILE A N 1
ATOM 949 C CA . ILE A 1 128 ? 11.755 -0.605 -13.090 1.00 97.25 128 ILE A CA 1
ATOM 950 C C . ILE A 1 128 ? 12.923 -1.266 -13.815 1.00 97.25 128 ILE A C 1
ATOM 952 O O . ILE A 1 128 ? 13.859 -0.586 -14.237 1.00 97.25 128 ILE A O 1
ATOM 956 N N . LYS A 1 129 ? 12.857 -2.591 -13.931 1.00 97.06 129 LYS A N 1
ATOM 957 C CA . LYS A 1 129 ? 13.827 -3.403 -14.654 1.00 97.06 129 LYS A CA 1
ATOM 958 C C . LYS A 1 129 ? 13.129 -4.499 -15.440 1.00 97.06 129 LYS A C 1
ATOM 960 O O . LYS A 1 129 ? 12.281 -5.207 -14.889 1.00 97.06 129 LYS A O 1
ATOM 965 N N . ASP A 1 130 ? 13.503 -4.647 -16.706 1.00 95.50 130 ASP A N 1
ATOM 966 C CA . ASP A 1 130 ? 12.908 -5.624 -17.626 1.00 95.50 130 ASP A CA 1
ATOM 967 C C . ASP A 1 130 ? 11.372 -5.466 -17.707 1.00 95.50 130 ASP A C 1
ATOM 969 O O . ASP A 1 130 ? 10.616 -6.440 -17.715 1.00 95.50 130 ASP A O 1
ATOM 973 N N . GLY A 1 131 ? 10.902 -4.210 -17.704 1.00 94.12 131 GLY A N 1
ATOM 974 C CA . GLY A 1 131 ? 9.476 -3.872 -17.770 1.00 94.12 131 GLY A CA 1
ATOM 975 C C . GLY A 1 131 ? 8.668 -4.226 -16.516 1.00 94.12 131 GLY A C 1
ATOM 976 O O . GLY A 1 131 ? 7.450 -4.374 -16.598 1.00 94.12 131 GLY A O 1
ATOM 977 N N . GLN A 1 132 ? 9.312 -4.397 -15.357 1.00 94.25 132 GLN A N 1
ATOM 978 C CA . GLN A 1 132 ? 8.650 -4.734 -14.094 1.00 94.25 132 GLN A CA 1
ATOM 979 C C . GLN A 1 132 ? 9.255 -3.957 -12.924 1.00 94.25 132 GLN A C 1
ATOM 981 O O . GLN A 1 132 ? 10.459 -3.720 -12.890 1.00 94.25 132 GLN A O 1
ATOM 986 N N . PHE A 1 133 ? 8.451 -3.626 -11.913 1.00 95.62 133 PHE A N 1
ATOM 987 C CA . PHE A 1 133 ? 8.981 -3.125 -10.644 1.00 95.62 133 PHE A CA 1
ATOM 988 C C . PHE A 1 133 ? 9.727 -4.252 -9.917 1.00 95.62 133 PHE A C 1
ATOM 990 O O . PHE A 1 133 ? 9.175 -5.321 -9.659 1.00 95.62 133 PHE A O 1
ATOM 997 N N . LYS A 1 134 ? 10.998 -4.021 -9.589 1.00 95.81 134 LYS A N 1
ATOM 998 C CA . LYS A 1 134 ? 11.864 -4.948 -8.859 1.00 95.81 134 LYS A CA 1
ATOM 999 C C . LYS A 1 134 ? 12.282 -4.332 -7.537 1.00 95.81 134 LYS A C 1
ATOM 1001 O O . LYS A 1 134 ? 12.760 -3.201 -7.495 1.00 95.81 134 LYS A O 1
ATOM 1006 N N . PHE A 1 135 ? 12.129 -5.097 -6.463 1.00 96.25 135 PHE A N 1
ATOM 1007 C CA . PHE A 1 135 ? 12.617 -4.717 -5.146 1.00 96.25 135 PHE A CA 1
ATOM 1008 C C . PHE A 1 135 ? 14.141 -4.528 -5.143 1.00 96.25 135 PHE A C 1
ATOM 1010 O O . PHE A 1 135 ? 14.882 -5.371 -5.647 1.00 96.25 135 PHE A O 1
ATOM 1017 N N . ILE A 1 136 ? 14.597 -3.424 -4.548 1.00 96.12 136 ILE A N 1
ATOM 1018 C CA . ILE A 1 136 ? 16.014 -3.141 -4.298 1.00 96.12 136 ILE A CA 1
ATOM 1019 C C . ILE A 1 136 ? 16.335 -3.351 -2.822 1.00 96.12 136 ILE A C 1
ATOM 1021 O O . ILE A 1 136 ? 17.254 -4.097 -2.484 1.00 96.12 136 ILE A O 1
ATOM 1025 N N . LYS A 1 137 ? 15.646 -2.621 -1.940 1.00 95.25 137 LYS A N 1
ATOM 1026 C CA . LYS A 1 137 ? 15.931 -2.619 -0.502 1.00 95.25 137 LYS A CA 1
ATOM 1027 C C . LYS A 1 137 ? 14.774 -2.056 0.305 1.00 95.25 137 LYS A C 1
ATOM 1029 O O . LYS A 1 137 ? 13.960 -1.292 -0.207 1.00 95.25 137 LYS A O 1
ATOM 1034 N N . THR A 1 138 ? 14.797 -2.353 1.593 1.00 95.06 138 THR A N 1
ATOM 1035 C CA . THR A 1 138 ? 13.957 -1.718 2.603 1.00 95.06 138 THR A CA 1
ATOM 1036 C C . THR A 1 138 ? 14.762 -0.625 3.304 1.00 95.06 138 THR A C 1
ATOM 1038 O O . THR A 1 138 ? 15.953 -0.795 3.569 1.00 95.06 138 THR A O 1
ATOM 1041 N N . VAL A 1 139 ? 14.130 0.512 3.568 1.00 95.12 139 VAL A N 1
ATOM 1042 C CA . VAL A 1 139 ? 14.680 1.631 4.336 1.00 95.12 139 VAL A CA 1
ATOM 1043 C C . VAL A 1 139 ? 13.785 1.846 5.543 1.00 95.12 139 VAL A C 1
ATOM 1045 O O . VAL A 1 139 ? 12.574 1.931 5.377 1.00 95.12 139 VAL A O 1
ATOM 1048 N N . THR A 1 140 ? 14.382 1.967 6.725 1.00 93.12 140 THR A N 1
ATOM 1049 C CA . THR A 1 140 ? 13.669 2.256 7.972 1.00 93.12 140 THR A CA 1
ATOM 1050 C C . THR A 1 140 ? 14.171 3.579 8.546 1.00 93.12 140 THR A C 1
ATOM 1052 O O . THR A 1 140 ? 15.374 3.851 8.497 1.00 93.12 140 THR A O 1
ATOM 1055 N N . VAL A 1 141 ? 13.267 4.410 9.056 1.00 86.00 141 VAL A N 1
ATOM 1056 C CA . VAL A 1 141 ? 13.571 5.630 9.811 1.00 86.00 141 VAL A CA 1
ATOM 1057 C C . VAL A 1 141 ? 13.419 5.354 11.304 1.00 86.00 141 VAL A C 1
ATOM 1059 O O . VAL A 1 141 ? 12.457 4.720 11.720 1.00 86.00 141 VAL A O 1
ATOM 1062 N N . GLY A 1 142 ? 14.389 5.803 12.099 1.00 68.12 142 GLY A N 1
ATOM 1063 C CA . GLY A 1 142 ? 14.406 5.676 13.558 1.00 68.12 142 GLY A CA 1
ATOM 1064 C C . GLY A 1 142 ? 14.725 6.998 14.229 1.00 68.12 142 GLY A C 1
ATOM 1065 O O . GLY A 1 142 ? 15.216 7.908 13.519 1.00 68.12 142 GLY A O 1
#

Solvent-accessible surface area (backbone atoms only — not comparable to full-atom values): 8053 Å² total; per-residue (Å²): 135,90,78,82,74,79,51,74,49,55,41,88,60,48,32,59,66,51,43,70,73,45,45,81,75,31,59,59,32,31,30,42,34,64,70,52,84,93,65,53,83,30,75,46,16,48,51,47,48,55,52,51,38,49,52,24,54,78,68,75,42,71,68,60,72,40,52,65,57,44,56,54,51,38,52,51,50,50,53,53,52,13,29,62,72,40,75,43,87,50,68,68,50,26,56,58,31,41,57,75,39,72,49,74,26,42,67,36,65,46,34,37,46,98,87,65,48,68,66,72,49,64,35,35,33,31,30,28,51,95,90,35,83,38,85,73,49,80,48,73,64,131

Radius of gyration: 17.4 Å; Cα contacts (8 Å, |Δi|>4): 220; chains: 1; bounding box: 43×29×45 Å